Protein AF-A0A3S2XMC8-F1 (afdb_monomer)

Nearest PDB structures (foldseek):
  5dy9-assembly1_F  TM=8.401E-01  e=1.653E-01  Methanocaldococcus jannaschii DSM 2661
  4x9c-assembly1_C  TM=8.400E-01  e=2.217E-01  Methanocaldococcus jannaschii
  7wbx-assembly1_W  TM=4.804E-01  e=2.188E+00  Komagataella phaffii
  3j04-assembly1_D  TM=4.054E-01  e=9.620E-01  Gallus gallus
  2wac-assembly2_B  TM=2.756E-01  e=3.936E+00  Drosophila melanogaster

Mean predicted aligned error: 8.21 Å

Secondary structure (DSSP, 8-state):
--------------------EEEEETTS-EEEEEEEEEETTEEEEE-TT----EEEEGGGEEEEEETTT--EEE--------SGGGGGGPEEE-SGGGGTTSEEEEEEEEE----TT--HHHHHHHHHHHHHHHHHHTT--EEEEEE-TTSEEEEEEEE-

Solvent-accessible surface area (backbone atoms only — not comparable to full-atom values): 9056 Å² total; per-residue (Å²): 137,82,89,83,83,77,82,80,72,73,76,75,76,77,76,72,61,65,61,43,26,37,41,28,30,69,76,71,56,70,44,70,21,29,71,74,50,77,53,95,61,27,36,33,29,21,50,63,82,45,91,55,82,44,73,31,7,31,84,29,28,30,31,42,29,36,69,84,78,68,48,76,44,78,65,38,79,88,71,85,29,86,34,45,84,38,20,83,71,36,43,77,40,90,49,75,64,54,46,32,76,41,40,80,77,49,74,51,72,48,70,51,51,81,62,90,95,61,53,79,64,56,26,47,51,54,34,52,52,53,51,27,34,57,33,7,60,71,40,30,34,32,34,34,73,48,79,44,94,87,52,32,36,43,30,40,30,26,40,104

Foldseek 3Di:
DDDDDDPPPVPPPPPQQDQFKWWAFPVRDIARWAFDDADPQKTWTHHGVDPDIDIAGLQGTQWIATPVPRDIGGSDDHQWQDALVCLVQADEDADPSNCHNWDWDDKDKFAQQDDPPDDPVVSVVVVSSVVSSVCSHVGFRYKYWDQDPVRMIMIITTHD

Organism: NCBI:txid1921138

Sequence (160 aa):
MKVTFLTLALVLGFNAFAQTHQLVKHDGVAHQVNFIKHENNVIHYSQPGSHEHHKISSHAVASLKDLKSAEHKTVSHKVAVSSKADYHKVQVLHHQDHAVGLKKVATFKGQLNRAKGISSAEQFEHTKRSVKYKAAAQGYPFVAINKKNNGTYEAIAYTY

pLDDT: mean 87.02, std 12.61, range [37.88, 97.25]

Radius of gyration: 23.46 Å; Cα contacts (8 Å, |Δi|>4): 323; chains: 1; bounding box: 46×27×97 Å

Structure (mmCIF, N/CA/C/O backbone):
data_AF-A0A3S2XMC8-F1
#
_entry.id   AF-A0A3S2XMC8-F1
#
loop_
_atom_site.group_PDB
_atom_site.id
_atom_site.type_symbol
_atom_site.label_atom_id
_atom_site.label_alt_id
_atom_site.label_comp_id
_atom_site.label_asym_id
_atom_site.label_entity_id
_atom_site.label_seq_id
_atom_site.pdbx_PDB_ins_code
_atom_site.Cartn_x
_atom_site.Cartn_y
_atom_site.Cartn_z
_atom_site.occupancy
_atom_site.B_iso_or_equiv
_atom_site.auth_seq_id
_atom_site.auth_comp_id
_atom_site.auth_asym_id
_atom_site.auth_atom_id
_atom_site.pdbx_PDB_model_num
ATOM 1 N N . MET A 1 1 ? -20.912 6.344 72.011 1.00 37.88 1 MET A N 1
ATOM 2 C CA . MET A 1 1 ? -22.059 6.557 71.093 1.00 37.88 1 MET A CA 1
ATOM 3 C C . MET A 1 1 ? -21.471 7.062 69.780 1.00 37.88 1 MET A C 1
ATOM 5 O O . MET A 1 1 ? -20.744 8.037 69.822 1.00 37.88 1 MET A O 1
ATOM 9 N N . LYS A 1 2 ? -21.355 6.193 68.768 1.00 41.88 2 LYS A N 1
ATOM 10 C CA . LYS A 1 2 ? -22.294 5.999 67.641 1.00 41.88 2 LYS A CA 1
ATOM 11 C C . LYS A 1 2 ? -22.267 7.166 66.635 1.00 41.88 2 LYS A C 1
ATOM 13 O O . LYS A 1 2 ? -22.852 8.189 66.947 1.00 41.88 2 LYS A O 1
ATOM 18 N N . VAL A 1 3 ? -21.649 6.872 65.470 1.00 51.75 3 VAL A N 1
ATOM 19 C CA . VAL A 1 3 ? -21.946 7.286 64.068 1.00 51.75 3 VAL A CA 1
ATOM 20 C C . VAL A 1 3 ? -22.109 8.793 63.794 1.00 51.75 3 VAL A C 1
ATOM 22 O O . VAL A 1 3 ? -22.708 9.505 64.573 1.00 51.75 3 VAL A O 1
ATOM 25 N N . THR A 1 4 ? -21.665 9.420 62.708 1.00 59.91 4 THR A N 1
ATOM 26 C CA . THR A 1 4 ? -21.184 9.054 61.363 1.00 59.91 4 THR A CA 1
ATOM 27 C C . THR A 1 4 ? -20.950 10.406 60.694 1.00 59.91 4 THR A C 1
ATOM 29 O O . THR A 1 4 ? -21.875 11.201 60.735 1.00 59.91 4 THR A O 1
ATOM 32 N N . PHE A 1 5 ? -19.837 10.646 60.007 1.00 54.00 5 PHE A N 1
ATOM 33 C CA . PHE A 1 5 ? -19.840 11.503 58.812 1.00 54.00 5 PHE A CA 1
ATOM 34 C C . PHE A 1 5 ? -18.764 10.950 57.885 1.00 54.00 5 PHE A C 1
ATOM 36 O O . PHE A 1 5 ? -17.569 11.122 58.084 1.00 54.00 5 PHE A O 1
ATOM 43 N N . LEU A 1 6 ? -19.184 9.969 57.094 1.00 57.28 6 LEU A N 1
ATOM 44 C CA . LEU A 1 6 ? -19.417 10.199 55.673 1.00 57.28 6 LEU A CA 1
ATOM 45 C C . LEU A 1 6 ? -18.067 10.359 54.977 1.00 57.28 6 LEU A C 1
ATOM 47 O O . LEU A 1 6 ? -17.624 11.446 54.624 1.00 57.28 6 LEU A O 1
ATOM 51 N N . THR A 1 7 ? -17.425 9.202 54.836 1.00 56.47 7 THR A N 1
ATOM 52 C CA . THR A 1 7 ? -16.448 8.874 53.808 1.00 56.47 7 THR A CA 1
ATOM 53 C C . THR A 1 7 ? -16.883 9.493 52.484 1.00 56.47 7 THR A C 1
ATOM 55 O O . THR A 1 7 ? -17.646 8.905 51.719 1.00 56.47 7 THR A O 1
ATOM 58 N N . LEU A 1 8 ? -16.385 10.699 52.215 1.00 53.97 8 LEU A N 1
ATOM 59 C CA . LEU A 1 8 ? -16.381 11.318 50.900 1.00 53.97 8 LEU A CA 1
ATOM 60 C C . LEU A 1 8 ? -15.363 10.545 50.052 1.00 53.97 8 LEU A C 1
ATOM 62 O O . LEU A 1 8 ? -14.276 11.021 49.741 1.00 53.97 8 LEU A O 1
ATOM 66 N N . ALA A 1 9 ? -15.706 9.294 49.741 1.00 57.12 9 ALA A N 1
ATOM 67 C CA . ALA A 1 9 ? -15.107 8.537 48.664 1.00 57.12 9 ALA A CA 1
ATOM 68 C C . ALA A 1 9 ? -15.556 9.235 47.380 1.00 57.12 9 ALA A C 1
ATOM 70 O O . ALA A 1 9 ? -16.572 8.890 46.780 1.00 57.12 9 ALA A O 1
ATOM 71 N N . LEU A 1 10 ? -14.835 10.305 47.040 1.00 55.84 10 LEU A N 1
ATOM 72 C CA . LEU A 1 10 ? -14.922 10.972 45.759 1.00 55.84 10 LEU A CA 1
ATOM 73 C C . LEU A 1 10 ? -14.670 9.887 44.716 1.00 55.84 10 LEU A C 1
ATOM 75 O O . LEU A 1 10 ? -13.550 9.401 44.564 1.00 55.84 10 LEU A O 1
ATOM 79 N N . VAL A 1 11 ? -15.759 9.452 44.087 1.00 59.31 11 VAL A N 1
ATOM 80 C CA . VAL A 1 11 ? -15.776 8.524 42.968 1.00 59.31 11 VAL A CA 1
ATOM 81 C C . VAL A 1 11 ? -14.880 9.142 41.906 1.00 59.31 11 VAL A C 1
ATOM 83 O O . VAL A 1 11 ? -15.294 10.031 41.164 1.00 59.31 11 VAL A O 1
ATOM 86 N N . LEU A 1 12 ? -13.618 8.715 41.874 1.00 59.34 12 LEU A N 1
ATOM 87 C CA . LEU A 1 12 ? -12.756 8.915 40.726 1.00 59.34 12 LEU A CA 1
ATOM 88 C C . LEU A 1 12 ? -13.472 8.191 39.595 1.00 59.34 12 LEU A C 1
ATOM 90 O O . LEU A 1 12 ? -13.495 6.962 39.544 1.00 59.34 12 LEU A O 1
ATOM 94 N N . GLY A 1 13 ? -14.162 8.972 38.766 1.00 55.97 13 GLY A N 1
ATOM 95 C CA . GLY A 1 13 ? -14.829 8.490 37.577 1.00 55.97 13 GLY A CA 1
ATOM 96 C C . GLY A 1 13 ? -13.788 7.807 36.710 1.00 55.97 13 GLY A C 1
ATOM 97 O O . GLY A 1 13 ? -13.043 8.463 35.982 1.00 55.97 13 GLY A O 1
ATOM 98 N N . PHE A 1 14 ? -13.729 6.481 36.805 1.00 53.66 14 PHE A N 1
ATOM 99 C CA . PHE A 1 14 ? -13.134 5.652 35.781 1.00 53.66 14 PHE A CA 1
ATOM 100 C C . PHE A 1 14 ? -13.968 5.905 34.531 1.00 53.66 14 PHE A C 1
ATOM 102 O O . PHE A 1 14 ? -15.015 5.293 34.328 1.00 53.66 14 PHE A O 1
ATOM 109 N N . ASN A 1 15 ? -13.537 6.866 33.714 1.00 52.97 15 ASN A N 1
ATOM 110 C CA . ASN A 1 15 ? -13.980 6.966 32.338 1.00 52.97 15 ASN A CA 1
ATOM 111 C C . ASN A 1 15 ? -13.470 5.695 31.665 1.00 52.97 15 ASN A C 1
ATOM 113 O O . ASN A 1 15 ? -12.353 5.642 31.157 1.00 52.97 15 ASN A O 1
ATOM 117 N N . ALA A 1 16 ? -14.257 4.626 31.757 1.00 55.03 16 ALA A N 1
ATOM 118 C CA . ALA A 1 16 ? -14.043 3.441 30.966 1.00 55.03 16 ALA A CA 1
ATOM 119 C C . ALA A 1 16 ? -14.127 3.906 29.512 1.00 55.03 16 ALA A C 1
ATOM 121 O O . ALA A 1 16 ? -15.200 4.282 29.035 1.00 55.03 16 ALA A O 1
ATOM 122 N N . PHE A 1 17 ? -12.980 3.953 28.831 1.00 57.06 17 PHE A N 1
ATOM 123 C CA . PHE A 1 17 ? -12.908 4.192 27.396 1.00 57.06 17 PHE A CA 1
ATOM 124 C C . PHE A 1 17 ? -13.560 3.000 26.705 1.00 57.06 17 PHE A C 1
ATOM 126 O O . PHE A 1 17 ? -12.906 2.018 26.351 1.00 57.06 17 PHE A O 1
ATOM 133 N N . ALA A 1 18 ? -14.885 3.060 26.616 1.00 60.91 18 ALA A N 1
ATOM 134 C CA . ALA A 1 18 ? -15.682 2.056 25.960 1.00 60.91 18 ALA A CA 1
ATOM 135 C C . ALA A 1 18 ? -15.354 2.082 24.470 1.00 60.91 18 ALA A C 1
ATOM 137 O O . ALA A 1 18 ? -15.310 3.142 23.845 1.00 60.91 18 ALA A O 1
ATOM 138 N N . GLN A 1 19 ? -15.152 0.885 23.933 1.00 73.69 19 GLN A N 1
ATOM 139 C CA . GLN A 1 19 ? -14.960 0.632 22.515 1.00 73.69 19 GLN A CA 1
ATOM 140 C C . GLN A 1 19 ? -16.074 1.310 21.722 1.00 73.69 19 GLN A C 1
ATOM 142 O O . GLN A 1 19 ? -17.255 1.061 21.977 1.00 73.69 19 GLN A O 1
ATOM 147 N N . THR A 1 20 ? -15.716 2.180 20.780 1.00 83.25 20 THR A N 1
ATOM 148 C CA . THR A 1 20 ? -16.723 2.921 20.010 1.00 83.25 20 THR A CA 1
ATOM 149 C C . THR A 1 20 ? -17.098 2.189 18.729 1.00 83.25 20 THR A C 1
ATOM 151 O O . THR A 1 20 ? -18.271 2.157 18.368 1.00 83.25 20 THR A O 1
ATOM 154 N N . HIS A 1 21 ? -16.123 1.575 18.057 1.00 90.69 21 HIS A N 1
ATOM 155 C CA . HIS A 1 21 ? -16.319 0.983 16.739 1.00 90.69 21 HIS A CA 1
ATOM 156 C C . HIS A 1 21 ? -15.624 -0.372 16.597 1.00 90.69 21 HIS A C 1
ATOM 158 O O . HIS A 1 21 ? -14.596 -0.648 17.210 1.00 90.69 21 HIS A O 1
ATOM 164 N N . GLN A 1 22 ? -16.153 -1.206 15.712 1.00 91.56 22 GLN A N 1
ATOM 165 C CA . GLN A 1 22 ? -15.484 -2.380 15.177 1.00 91.56 22 GLN A CA 1
ATOM 166 C C . GLN A 1 22 ? -14.961 -2.055 13.775 1.00 91.56 22 GLN A C 1
ATOM 168 O O . GLN A 1 22 ? -15.723 -1.789 12.846 1.00 91.56 22 GLN A O 1
ATOM 173 N N . LEU A 1 23 ? -13.643 -2.076 13.632 1.00 92.31 23 LEU A N 1
ATOM 174 C CA . LEU A 1 23 ? -12.926 -1.894 12.381 1.00 92.31 23 LEU A CA 1
ATOM 175 C C . LEU A 1 23 ? -12.720 -3.251 11.721 1.00 92.31 23 LEU A C 1
ATOM 177 O O . LEU A 1 23 ? -12.070 -4.124 12.287 1.00 92.31 23 LEU A O 1
ATOM 181 N N . VAL A 1 24 ? -13.259 -3.425 10.517 1.00 93.62 24 VAL A N 1
ATOM 182 C CA . VAL A 1 24 ? -13.124 -4.654 9.728 1.00 93.62 24 VAL A CA 1
ATOM 183 C C . VAL A 1 24 ? -12.194 -4.384 8.555 1.00 93.62 24 VAL A C 1
ATOM 185 O O . VAL A 1 24 ? -12.467 -3.516 7.722 1.00 93.62 24 VAL A O 1
ATOM 188 N N . LYS A 1 25 ? -11.086 -5.119 8.490 1.00 93.88 25 LYS A N 1
ATOM 189 C CA . LYS A 1 25 ? -10.116 -5.052 7.394 1.00 93.88 25 LYS A CA 1
ATOM 190 C C . LYS A 1 25 ? -10.543 -5.915 6.203 1.00 93.88 25 LYS A C 1
ATOM 192 O O . LYS A 1 25 ? -11.374 -6.813 6.320 1.00 93.88 25 LYS A O 1
ATOM 197 N N . HIS A 1 26 ? -9.933 -5.669 5.046 1.00 92.50 26 HIS A N 1
ATOM 198 C CA . HIS A 1 26 ? -10.157 -6.456 3.818 1.00 92.50 26 HIS A CA 1
ATOM 199 C C . HIS A 1 26 ? -9.570 -7.879 3.850 1.00 92.50 26 HIS A C 1
ATOM 201 O O . HIS A 1 26 ? -9.864 -8.679 2.954 1.00 92.50 26 HIS A O 1
ATOM 207 N N . ASP A 1 27 ? -8.754 -8.192 4.860 1.00 86.31 27 ASP A N 1
ATOM 208 C CA . ASP A 1 27 ? -8.278 -9.544 5.181 1.00 86.31 27 ASP A CA 1
ATOM 209 C C . ASP A 1 27 ? -9.293 -10.349 6.022 1.00 86.31 27 ASP A C 1
ATOM 211 O O . ASP A 1 27 ? -9.068 -11.525 6.298 1.00 86.31 27 ASP A O 1
ATOM 215 N N . GLY A 1 28 ? -10.423 -9.738 6.402 1.00 84.31 28 GLY A N 1
ATOM 216 C CA . GLY A 1 28 ? -11.474 -10.353 7.213 1.00 84.31 28 GLY A CA 1
ATOM 217 C C . GLY A 1 28 ? -11.248 -10.244 8.722 1.00 84.31 28 GLY A C 1
ATOM 218 O O . GLY A 1 28 ? -12.128 -10.624 9.493 1.00 84.31 28 GLY A O 1
ATOM 219 N N . VAL A 1 29 ? -10.113 -9.697 9.170 1.00 88.50 29 VAL A N 1
ATOM 220 C CA . VAL A 1 29 ? -9.846 -9.505 10.597 1.00 88.50 29 VAL A CA 1
ATOM 221 C C . VAL A 1 29 ? -10.599 -8.273 11.093 1.00 88.50 29 VAL A C 1
ATOM 223 O O . VAL A 1 29 ? -10.490 -7.178 10.533 1.00 88.50 29 VAL A O 1
ATOM 226 N N . ALA A 1 30 ? -11.354 -8.452 12.175 1.00 90.75 30 ALA A N 1
ATOM 227 C CA . ALA A 1 30 ? -12.062 -7.377 12.847 1.00 90.75 30 ALA A CA 1
ATOM 228 C C . ALA A 1 30 ? -11.388 -7.011 14.175 1.00 90.75 30 ALA A C 1
ATOM 230 O O . ALA A 1 30 ? -11.015 -7.884 14.956 1.00 90.75 30 ALA A O 1
ATOM 231 N N . HIS A 1 31 ? -11.278 -5.715 14.447 1.00 89.88 31 HIS A N 1
ATOM 232 C CA . HI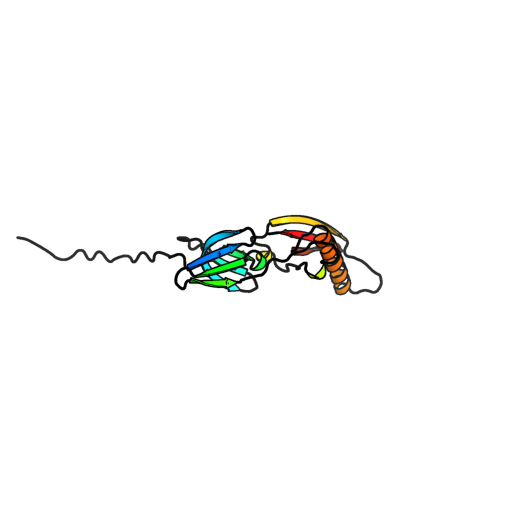S A 1 31 ? -10.704 -5.163 15.668 1.00 89.88 31 HIS A CA 1
ATOM 233 C C . HIS A 1 31 ? -11.690 -4.196 16.313 1.00 89.88 31 HIS A C 1
ATOM 235 O O . HIS A 1 31 ? -12.207 -3.300 15.652 1.00 89.88 31 HIS A O 1
ATOM 241 N N . GLN A 1 32 ? -11.938 -4.351 17.608 1.00 90.44 32 GLN A N 1
ATOM 242 C CA . GLN A 1 32 ? -12.659 -3.343 18.379 1.00 90.44 32 GLN A CA 1
ATOM 243 C C . GLN A 1 32 ? -11.694 -2.214 18.733 1.00 90.44 32 GLN A C 1
ATOM 245 O O . GLN A 1 32 ? -10.620 -2.456 19.283 1.00 90.44 32 GLN A O 1
ATOM 250 N N . VAL A 1 33 ? -12.059 -0.989 18.375 1.00 90.56 33 VAL A N 1
ATOM 251 C CA . VAL A 1 33 ? -11.202 0.190 18.472 1.00 90.56 33 VAL A CA 1
ATOM 252 C C . VAL A 1 33 ? -11.995 1.397 18.955 1.00 90.56 33 VAL A C 1
ATOM 254 O O . VAL A 1 33 ? -13.218 1.479 18.818 1.00 90.56 33 VAL A O 1
ATOM 257 N N . ASN A 1 34 ? -11.273 2.378 19.477 1.00 90.88 34 ASN A N 1
ATOM 258 C CA . ASN A 1 34 ? -11.802 3.709 19.710 1.00 90.88 34 ASN A CA 1
ATOM 259 C C . ASN A 1 34 ? -11.516 4.546 18.467 1.00 90.88 34 ASN A C 1
ATOM 261 O O . ASN A 1 34 ? -10.400 5.026 18.280 1.00 90.88 34 ASN A O 1
ATOM 265 N N . PHE A 1 35 ? -12.499 4.677 17.579 1.00 90.25 35 PHE A N 1
ATOM 266 C CA . PHE A 1 35 ? -12.375 5.551 16.413 1.00 90.25 35 PHE A CA 1
ATOM 267 C C . PHE A 1 35 ? -12.217 7.009 16.862 1.00 90.25 35 PHE A C 1
ATOM 269 O O . PHE A 1 35 ? -12.995 7.486 17.688 1.00 90.25 35 PHE A O 1
ATOM 276 N N . ILE A 1 36 ? -11.218 7.699 16.308 1.00 91.00 36 ILE A N 1
ATOM 277 C CA . ILE A 1 36 ? -10.916 9.103 16.616 1.00 91.00 36 ILE A CA 1
ATOM 278 C C . ILE A 1 36 ? -11.374 9.991 15.458 1.00 91.00 36 ILE A C 1
ATOM 280 O O . ILE A 1 36 ? -12.188 10.890 15.648 1.00 91.00 36 ILE A O 1
ATOM 284 N N . LYS A 1 37 ? -10.838 9.759 14.252 1.00 91.38 37 LYS A N 1
ATOM 285 C CA . LYS A 1 37 ? -11.173 10.529 13.045 1.00 91.38 37 LYS A CA 1
ATOM 286 C C . LYS A 1 37 ? -10.758 9.805 11.767 1.00 91.38 37 LYS A C 1
ATOM 288 O O . LYS A 1 37 ? -9.917 8.910 11.791 1.00 91.38 37 LYS A O 1
ATOM 293 N N . HIS A 1 38 ? -11.302 10.250 10.640 1.00 92.25 38 HIS A N 1
ATOM 294 C CA . HIS A 1 38 ? -10.889 9.835 9.302 1.00 92.25 38 HIS A CA 1
ATOM 295 C C . HIS A 1 38 ? -10.424 11.071 8.524 1.00 92.25 38 HIS A C 1
ATOM 297 O O . HIS A 1 38 ? -11.195 12.013 8.360 1.00 92.25 38 HIS A O 1
ATOM 303 N N . GLU A 1 39 ? -9.169 11.078 8.074 1.00 92.12 39 GLU A N 1
ATOM 304 C CA . GLU A 1 39 ? -8.551 12.213 7.383 1.00 92.12 39 GLU A CA 1
ATOM 305 C C . GLU A 1 39 ? -7.565 11.711 6.320 1.00 92.12 39 GLU A C 1
ATOM 307 O O . GLU A 1 39 ? -6.814 10.775 6.571 1.00 92.12 39 GLU A O 1
ATOM 312 N N . ASN A 1 40 ? -7.551 12.322 5.131 1.00 88.50 40 ASN A N 1
ATOM 313 C CA . ASN A 1 40 ? -6.589 12.018 4.059 1.00 88.50 40 ASN A CA 1
ATOM 314 C C . ASN A 1 40 ? -6.466 10.520 3.713 1.00 88.50 40 ASN A C 1
ATOM 316 O O . ASN A 1 40 ? -5.371 10.016 3.495 1.00 88.50 40 ASN A O 1
ATOM 320 N N . ASN A 1 41 ? -7.587 9.791 3.654 1.00 90.12 41 ASN A N 1
ATOM 321 C CA . ASN A 1 41 ? -7.621 8.335 3.451 1.00 90.12 41 ASN A CA 1
ATOM 322 C C . ASN A 1 41 ? -6.887 7.533 4.541 1.00 90.12 41 ASN A C 1
ATOM 324 O O . ASN A 1 41 ? -6.511 6.382 4.318 1.00 90.12 41 ASN A O 1
ATOM 328 N N . VAL A 1 42 ? -6.729 8.085 5.741 1.00 93.19 42 VAL A N 1
ATOM 329 C CA . VAL A 1 42 ? -6.151 7.421 6.911 1.00 93.19 42 VAL A CA 1
ATOM 330 C C . VAL A 1 42 ? -7.138 7.497 8.072 1.00 93.19 42 VAL A C 1
ATOM 332 O O . VAL A 1 42 ? -7.673 8.552 8.415 1.00 93.19 42 VAL A O 1
ATOM 335 N N . ILE A 1 43 ? -7.399 6.351 8.686 1.00 93.25 43 ILE A N 1
ATOM 336 C CA . ILE A 1 43 ? -8.241 6.229 9.870 1.00 93.25 43 ILE A CA 1
ATOM 337 C C . ILE A 1 43 ? -7.344 6.296 11.097 1.00 93.25 43 ILE A C 1
ATOM 339 O O . ILE A 1 43 ? -6.397 5.522 11.230 1.00 93.25 43 ILE A O 1
ATOM 343 N N . HIS A 1 44 ? -7.669 7.213 11.999 1.00 93.38 44 HIS A N 1
ATOM 344 C CA . HIS A 1 44 ? -7.031 7.363 13.296 1.00 93.38 44 HIS A CA 1
ATOM 345 C C . HIS A 1 44 ? -7.894 6.699 14.362 1.00 93.38 44 HIS A C 1
ATOM 347 O O . HIS A 1 44 ? -9.099 6.960 14.447 1.00 93.38 44 HIS A O 1
ATOM 353 N N . TYR A 1 45 ? -7.278 5.859 15.183 1.00 93.12 45 TYR A N 1
ATOM 354 C CA . TYR A 1 45 ? -7.960 5.133 16.247 1.00 93.12 45 TYR A CA 1
ATOM 355 C C . TYR A 1 45 ? -7.022 4.897 17.433 1.00 93.12 45 TYR A C 1
ATOM 357 O O . TYR A 1 45 ? -5.810 5.032 17.293 1.00 93.12 45 TYR A O 1
ATOM 365 N N . SER A 1 46 ? -7.568 4.526 18.587 1.00 91.50 46 SER A N 1
ATOM 366 C CA . SER A 1 46 ? -6.792 3.951 19.688 1.00 91.50 46 SER A CA 1
ATOM 367 C C . SER A 1 46 ? -7.289 2.556 20.043 1.00 91.50 46 SER A C 1
ATOM 369 O O . SER A 1 46 ? -8.415 2.161 19.711 1.00 91.50 46 SER A O 1
ATOM 371 N N . GLN A 1 47 ? -6.433 1.782 20.704 1.00 88.88 47 GLN A N 1
ATOM 372 C CA . GLN A 1 47 ? -6.845 0.506 21.275 1.00 88.88 47 GLN A CA 1
ATOM 373 C C . GLN A 1 47 ? -7.740 0.724 22.506 1.00 88.88 47 GLN A C 1
ATOM 375 O O . GLN A 1 47 ? -7.583 1.721 23.218 1.00 88.88 47 GLN A O 1
ATOM 380 N N . PRO A 1 48 ? -8.668 -0.202 22.794 1.00 85.75 48 PRO A N 1
ATOM 381 C CA . PRO A 1 48 ? -9.500 -0.125 23.990 1.00 85.75 48 PRO A CA 1
ATOM 382 C C . PRO A 1 48 ? -8.636 -0.057 25.255 1.00 85.75 48 PRO A C 1
ATOM 384 O O . PRO A 1 48 ? -7.735 -0.872 25.430 1.00 85.75 48 PRO A O 1
ATOM 387 N N . GLY A 1 49 ? -8.887 0.925 26.123 1.00 82.25 49 GLY A N 1
ATOM 388 C CA . GLY A 1 49 ? -8.081 1.152 27.329 1.00 82.25 49 GLY A CA 1
ATOM 389 C C . GLY A 1 49 ? -6.703 1.792 27.097 1.00 82.25 49 GLY A C 1
ATOM 390 O O . GLY A 1 49 ? -5.982 2.007 28.066 1.00 82.25 49 GLY A O 1
ATOM 391 N N . SER A 1 50 ? -6.343 2.131 25.852 1.00 82.19 50 SER A N 1
ATOM 392 C CA . SER A 1 50 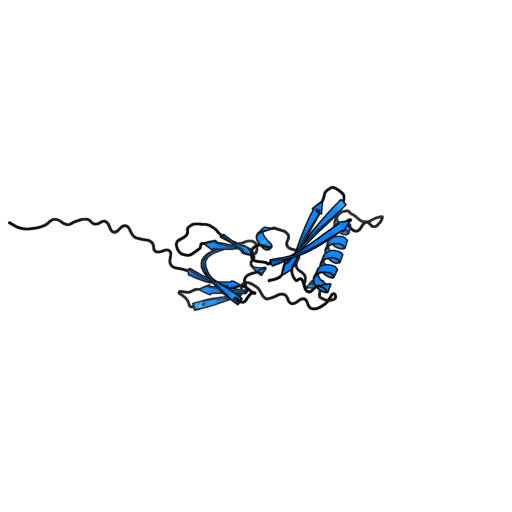? -5.108 2.844 25.515 1.00 82.19 50 SER A CA 1
ATOM 393 C C . SER A 1 50 ? -5.393 4.240 24.955 1.00 82.19 50 SER A C 1
ATOM 395 O O . SER A 1 50 ? -6.337 4.458 24.188 1.00 82.19 50 SER A O 1
ATOM 397 N N . HIS A 1 51 ? -4.524 5.182 25.317 1.00 81.94 51 HIS A N 1
ATOM 398 C CA . HIS A 1 51 ? -4.473 6.537 24.763 1.00 81.94 51 HIS A CA 1
ATOM 399 C C . HIS A 1 51 ? -3.518 6.656 23.572 1.00 81.94 51 HIS A C 1
ATOM 401 O O . HIS A 1 51 ? -3.322 7.745 23.040 1.00 81.94 51 HIS A O 1
ATOM 407 N N . GLU A 1 52 ? -2.890 5.555 23.163 1.00 87.38 52 GLU A N 1
ATOM 408 C CA . GLU A 1 52 ? -1.962 5.564 22.045 1.00 87.38 52 GLU A CA 1
ATOM 409 C C . GLU A 1 52 ? -2.707 5.779 20.723 1.00 87.38 52 GLU A C 1
ATOM 411 O O . GLU A 1 52 ? -3.693 5.105 20.420 1.00 87.38 52 GLU A O 1
ATOM 416 N N . HIS A 1 53 ? -2.233 6.740 19.931 1.00 89.19 53 HIS A N 1
ATOM 417 C CA . HIS A 1 53 ? -2.819 7.062 18.638 1.00 89.19 53 HIS A CA 1
ATOM 418 C C . HIS A 1 53 ? -2.232 6.161 17.552 1.00 89.19 53 HIS A C 1
ATOM 420 O O . HIS A 1 53 ? -1.079 6.316 17.146 1.00 89.19 53 HIS A O 1
ATOM 426 N N . HIS A 1 54 ? -3.061 5.273 17.018 1.00 92.81 54 HIS A N 1
ATOM 427 C CA . HIS A 1 54 ? -2.749 4.436 15.869 1.00 92.81 54 HIS A CA 1
ATOM 428 C C . HIS A 1 54 ? -3.368 4.994 14.591 1.00 92.81 54 HIS A C 1
ATOM 430 O O . HIS A 1 54 ? -4.322 5.778 14.597 1.00 92.81 54 HIS A O 1
ATOM 436 N N . LYS A 1 55 ? -2.787 4.586 13.465 1.00 94.00 55 LYS A N 1
ATOM 437 C CA . LYS A 1 55 ? -3.239 4.943 12.125 1.00 94.00 55 LYS A CA 1
ATOM 438 C C . LYS A 1 55 ? -3.353 3.687 11.282 1.00 94.00 55 LYS A C 1
ATOM 440 O O . LYS A 1 55 ? -2.545 2.774 11.420 1.00 94.00 55 LYS A O 1
ATOM 445 N N . ILE A 1 56 ? -4.315 3.667 10.373 1.00 93.88 56 ILE A N 1
ATOM 446 C CA . ILE A 1 56 ? -4.435 2.634 9.349 1.00 93.88 56 ILE A CA 1
ATOM 447 C C . ILE A 1 56 ? -4.957 3.247 8.057 1.00 93.88 56 ILE A C 1
ATOM 449 O O . ILE A 1 56 ? -5.795 4.147 8.072 1.00 93.88 56 ILE A O 1
ATOM 453 N N . SER A 1 57 ? -4.454 2.771 6.924 1.00 94.69 57 SER A N 1
ATOM 454 C CA . SER A 1 57 ? -4.927 3.201 5.616 1.00 94.69 57 SER A CA 1
ATOM 455 C C . SER A 1 57 ? -6.390 2.823 5.418 1.00 94.69 57 SER A C 1
ATOM 457 O O . SER A 1 57 ? -6.789 1.684 5.659 1.00 94.69 57 SER A O 1
ATOM 459 N N . SER A 1 58 ? -7.179 3.746 4.879 1.00 94.00 58 SER A N 1
ATOM 460 C CA . SER A 1 58 ? -8.567 3.479 4.487 1.00 94.00 58 SER A CA 1
ATOM 461 C C . SER A 1 58 ? -8.650 2.403 3.413 1.00 94.00 58 SER A C 1
ATOM 463 O O . SER A 1 58 ? -9.626 1.664 3.373 1.00 94.00 58 SER A O 1
ATOM 465 N N . HIS A 1 59 ? -7.600 2.245 2.600 1.00 93.62 59 HIS A N 1
ATOM 466 C CA . HIS A 1 59 ? -7.499 1.164 1.624 1.00 93.62 59 HIS A CA 1
ATOM 467 C C . HIS A 1 59 ? -7.394 -0.218 2.273 1.00 93.62 59 HIS A C 1
ATOM 469 O O . HIS A 1 59 ? -7.767 -1.193 1.637 1.00 93.62 59 HIS A O 1
ATOM 475 N N . ALA A 1 60 ? -6.904 -0.326 3.511 1.00 93.25 60 ALA A N 1
ATOM 476 C CA . ALA A 1 60 ? -6.822 -1.594 4.238 1.00 93.25 60 ALA A CA 1
ATOM 477 C C . ALA A 1 60 ? -8.136 -1.950 4.960 1.00 93.25 60 ALA A C 1
ATOM 479 O O . ALA A 1 60 ? -8.347 -3.105 5.336 1.00 93.25 60 ALA A O 1
ATOM 480 N N . VAL A 1 61 ? -9.037 -0.977 5.128 1.00 94.12 61 VAL A N 1
ATOM 481 C CA . VAL A 1 61 ? -10.274 -1.106 5.907 1.00 94.12 61 VAL A CA 1
ATOM 482 C C . VAL A 1 61 ? -11.479 -1.258 4.985 1.00 94.12 61 VAL A C 1
ATOM 484 O O . VAL A 1 61 ? -11.730 -0.411 4.130 1.00 94.12 61 VAL A O 1
ATOM 487 N N . ALA A 1 62 ? -12.251 -2.324 5.184 1.00 93.56 62 ALA A N 1
ATOM 488 C CA . ALA A 1 62 ? -13.488 -2.575 4.455 1.00 93.56 62 ALA A CA 1
ATOM 489 C C . ALA A 1 62 ? -14.643 -1.750 5.035 1.00 93.56 62 ALA A C 1
ATOM 491 O O . ALA A 1 62 ? -15.336 -1.027 4.316 1.00 93.56 62 ALA A O 1
ATOM 492 N N . SER A 1 63 ? -14.830 -1.812 6.354 1.00 92.81 63 SER A N 1
ATOM 493 C CA . SER A 1 63 ? -15.934 -1.124 7.023 1.00 92.81 63 SER A CA 1
ATOM 494 C C . SER A 1 63 ? -15.629 -0.770 8.472 1.00 92.81 63 SER A C 1
ATOM 496 O O . SER A 1 63 ? -14.849 -1.451 9.137 1.00 92.81 63 SER A O 1
ATOM 498 N N . LEU A 1 64 ? -16.322 0.251 8.967 1.00 92.50 64 LEU A N 1
ATOM 499 C CA . LEU A 1 64 ? -16.420 0.606 10.376 1.00 92.50 64 LEU A CA 1
ATOM 500 C C . LEU A 1 64 ? -17.860 0.376 10.834 1.00 92.50 64 LEU A C 1
ATOM 502 O O . LEU A 1 64 ? -18.796 0.846 10.191 1.00 92.50 64 LEU A O 1
ATOM 506 N N . LYS A 1 65 ? -18.036 -0.349 11.936 1.00 91.38 65 LYS A N 1
ATOM 507 C CA . LYS A 1 65 ? -19.338 -0.584 12.561 1.00 91.38 65 LYS A CA 1
ATOM 508 C C . LYS A 1 65 ? -19.383 0.103 13.917 1.00 91.38 65 LYS A C 1
ATOM 510 O O . LYS A 1 65 ? -18.528 -0.184 14.749 1.00 91.38 65 LYS A O 1
ATOM 515 N N . ASP A 1 66 ? -20.352 0.975 14.146 1.00 88.62 66 ASP A N 1
ATOM 516 C CA . ASP A 1 66 ? -20.590 1.566 15.462 1.00 88.62 66 ASP A CA 1
ATOM 517 C C . ASP A 1 66 ? -21.219 0.508 16.388 1.00 88.62 66 ASP A C 1
ATOM 519 O O . ASP A 1 66 ? -22.164 -0.197 16.017 1.00 88.62 66 ASP A O 1
ATOM 523 N N . LEU A 1 67 ? -20.656 0.350 17.587 1.00 86.19 67 LEU A N 1
ATOM 524 C CA . LEU A 1 67 ? -21.107 -0.654 18.556 1.00 86.19 67 LEU A CA 1
ATOM 525 C C . LEU A 1 67 ? -22.344 -0.213 19.356 1.00 86.19 67 LEU A C 1
ATOM 527 O O . LEU A 1 67 ? -23.021 -1.062 19.931 1.00 86.19 67 LEU A O 1
ATOM 531 N N . LYS A 1 68 ? -22.651 1.087 19.394 1.00 84.00 68 LYS A N 1
ATOM 532 C CA . LYS A 1 68 ? -23.793 1.679 20.104 1.00 84.00 68 LYS A CA 1
ATOM 533 C C . LYS A 1 68 ? -25.014 1.838 19.205 1.00 84.00 68 LYS A C 1
ATOM 535 O O . LYS A 1 68 ? -26.118 1.525 19.638 1.00 84.00 68 LYS A O 1
ATOM 540 N N . SER A 1 69 ? -24.829 2.334 17.981 1.00 80.00 69 SER A N 1
ATOM 541 C CA . SER A 1 69 ? -25.939 2.617 17.053 1.00 80.00 69 SER A CA 1
ATOM 542 C C . SER A 1 69 ? -26.228 1.480 16.068 1.00 80.00 69 SER A C 1
ATOM 544 O O . SER A 1 69 ? -27.195 1.560 15.314 1.00 80.00 69 SER A O 1
ATOM 546 N N . ALA A 1 70 ? -25.394 0.432 16.054 1.00 75.94 70 ALA A N 1
ATOM 547 C CA . ALA A 1 70 ? -25.389 -0.632 15.046 1.00 75.94 70 ALA A CA 1
ATOM 548 C C . ALA A 1 70 ? -25.210 -0.134 13.594 1.00 75.94 70 ALA A C 1
ATOM 550 O O . ALA A 1 70 ? -25.362 -0.919 12.655 1.00 75.94 70 ALA A O 1
ATOM 551 N N . GLU A 1 71 ? -24.846 1.138 13.402 1.00 83.56 71 GLU A N 1
ATOM 552 C CA . GLU A 1 71 ? -24.592 1.724 12.092 1.00 83.56 71 GLU A CA 1
ATOM 553 C C . GLU A 1 71 ? -23.363 1.073 11.448 1.00 83.56 71 GLU A C 1
ATOM 555 O O . GLU A 1 71 ? -22.318 0.883 12.078 1.00 83.56 71 GLU A O 1
ATOM 560 N N . HIS A 1 72 ? -23.488 0.712 10.173 1.00 87.12 72 HIS A N 1
ATOM 561 C CA . HIS A 1 72 ? -22.422 0.095 9.393 1.00 87.12 72 HIS A CA 1
ATOM 562 C C . HIS A 1 72 ? -22.030 1.021 8.248 1.00 87.12 72 HIS A C 1
ATOM 564 O O . HIS A 1 72 ? -22.839 1.321 7.373 1.00 87.12 72 HIS A O 1
ATOM 570 N N . LYS A 1 73 ? -20.776 1.476 8.257 1.00 89.81 73 LYS A N 1
ATOM 571 C CA . LYS A 1 73 ? -20.232 2.384 7.253 1.00 89.81 73 LYS A CA 1
ATOM 572 C C . LYS A 1 73 ? -19.131 1.700 6.458 1.00 89.81 73 LYS A C 1
ATOM 574 O O . LYS A 1 73 ? -18.073 1.356 6.991 1.00 89.81 73 LYS A O 1
ATOM 579 N N . THR A 1 74 ? -19.347 1.549 5.156 1.00 91.88 74 THR A N 1
ATOM 580 C CA . THR A 1 74 ? -18.301 1.116 4.224 1.00 91.88 74 THR A CA 1
ATOM 581 C C . THR A 1 74 ? -17.236 2.205 4.104 1.00 91.88 74 THR A C 1
ATOM 583 O O . THR A 1 74 ? -17.550 3.359 3.816 1.00 91.88 74 THR A O 1
ATOM 586 N N . VAL A 1 75 ? -15.972 1.840 4.331 1.00 91.44 75 VAL A N 1
ATOM 587 C CA . VAL A 1 75 ? -14.829 2.763 4.219 1.00 91.44 75 VAL A CA 1
ATOM 588 C C . VAL A 1 75 ? -14.241 2.687 2.816 1.00 91.44 75 VAL A C 1
ATOM 590 O O . VAL A 1 75 ? -14.046 3.713 2.169 1.00 91.44 75 VAL A O 1
ATOM 593 N N . SER A 1 76 ? -13.972 1.478 2.322 1.00 93.06 76 SER A N 1
ATOM 594 C CA . SER A 1 76 ? -13.457 1.282 0.970 1.00 93.06 76 SER A CA 1
ATOM 595 C C . SER A 1 76 ? -13.876 -0.064 0.388 1.00 93.06 76 SER A C 1
ATOM 597 O O . SER A 1 76 ? -14.151 -1.024 1.108 1.00 93.06 76 SER A O 1
ATOM 599 N N . HIS A 1 77 ? -13.901 -0.137 -0.942 1.00 91.50 77 HIS A N 1
ATOM 600 C CA . HIS A 1 77 ? -14.143 -1.376 -1.674 1.00 91.50 77 HIS A CA 1
ATOM 601 C C . HIS A 1 77 ? -12.825 -2.086 -1.989 1.00 91.50 77 HIS A C 1
ATOM 603 O O . HIS A 1 77 ? -11.800 -1.445 -2.241 1.00 91.50 77 HIS A O 1
ATOM 609 N N . LYS A 1 78 ? -12.865 -3.422 -2.020 1.00 91.94 78 LYS A N 1
ATOM 610 C CA . LYS A 1 78 ? -11.711 -4.242 -2.388 1.00 91.94 78 LYS A CA 1
ATOM 611 C C . LYS A 1 78 ? -11.379 -4.045 -3.872 1.00 91.94 78 LYS A C 1
ATOM 613 O O . LYS A 1 78 ? -12.237 -4.192 -4.738 1.00 91.94 78 LYS A O 1
ATOM 618 N N . VAL A 1 79 ? -10.126 -3.729 -4.170 1.00 92.75 79 VAL A N 1
ATOM 619 C CA . VAL A 1 79 ? -9.596 -3.530 -5.518 1.00 92.75 79 VAL A CA 1
ATOM 620 C C . VAL A 1 79 ? -9.138 -4.883 -6.051 1.00 92.75 79 VAL A C 1
ATOM 622 O O . VAL A 1 79 ? -8.136 -5.435 -5.600 1.00 92.75 79 VAL A O 1
ATOM 625 N N . ALA A 1 80 ? -9.882 -5.423 -7.014 1.00 91.62 80 ALA A N 1
ATOM 626 C CA . ALA A 1 80 ? -9.529 -6.662 -7.695 1.00 91.62 80 ALA A CA 1
ATOM 627 C C . ALA A 1 80 ? -8.688 -6.369 -8.946 1.00 91.62 80 ALA A C 1
ATOM 629 O O . ALA A 1 80 ? -9.129 -5.662 -9.858 1.00 91.62 80 ALA A O 1
ATOM 630 N N . VAL A 1 81 ? -7.480 -6.932 -8.989 1.00 93.31 81 VAL A N 1
ATOM 631 C CA . VAL A 1 81 ? -6.549 -6.839 -10.118 1.00 93.31 81 VAL A CA 1
ATOM 632 C C . VAL A 1 81 ? -6.194 -8.258 -10.533 1.00 93.31 81 VAL A C 1
ATOM 634 O O . VAL A 1 81 ? -5.555 -8.979 -9.775 1.00 93.31 81 VAL A O 1
ATOM 637 N N . SER A 1 82 ? -6.662 -8.672 -11.709 1.00 90.88 82 SER A N 1
ATOM 638 C CA . SER A 1 82 ? -6.563 -10.064 -12.173 1.00 90.88 82 SER A CA 1
ATOM 639 C C . SER A 1 82 ? -5.542 -10.249 -13.289 1.00 90.88 82 SER A C 1
ATOM 641 O O . SER A 1 82 ? -4.993 -11.332 -13.467 1.00 90.88 82 SER A O 1
ATOM 643 N N . SER A 1 83 ? -5.279 -9.189 -14.055 1.00 93.56 83 SER A N 1
ATOM 644 C CA . SER A 1 83 ? -4.407 -9.255 -15.219 1.00 93.56 83 SER A CA 1
ATOM 645 C C . SER A 1 83 ? -3.673 -7.942 -15.463 1.00 93.56 83 SER A C 1
ATOM 647 O O . SER A 1 83 ? -4.041 -6.879 -14.964 1.00 93.56 83 SER A O 1
ATOM 649 N N . LYS A 1 84 ? -2.667 -7.986 -16.340 1.00 93.81 84 LYS A N 1
ATOM 650 C CA . LYS A 1 84 ? -1.937 -6.795 -16.800 1.00 93.81 84 LYS A CA 1
ATOM 651 C C . LYS A 1 84 ? -2.856 -5.708 -17.392 1.00 93.81 84 LYS A C 1
ATOM 653 O O . LYS A 1 84 ? -2.505 -4.530 -17.326 1.00 93.81 84 LYS A O 1
ATOM 658 N N . ALA A 1 85 ? -4.014 -6.068 -17.954 1.00 94.25 85 ALA A N 1
ATOM 659 C CA . ALA A 1 85 ? -4.982 -5.110 -18.499 1.00 94.25 85 ALA A CA 1
ATOM 660 C C . ALA A 1 85 ? -5.651 -4.252 -17.405 1.00 94.25 85 ALA A C 1
ATOM 662 O O . ALA A 1 85 ? -5.993 -3.090 -17.642 1.00 94.25 85 ALA A O 1
ATOM 663 N N . ASP A 1 86 ? -5.725 -4.767 -16.175 1.00 95.44 86 ASP A N 1
ATOM 664 C CA . ASP A 1 86 ? -6.267 -4.070 -15.004 1.00 95.44 86 ASP A CA 1
ATOM 665 C C . ASP A 1 86 ? -5.306 -3.015 -14.425 1.00 95.44 86 ASP A C 1
ATOM 667 O O . ASP A 1 86 ? -5.551 -2.475 -13.348 1.00 95.44 86 ASP A O 1
ATOM 671 N N . TYR A 1 87 ? -4.218 -2.663 -15.126 1.00 95.62 87 TYR A N 1
ATOM 672 C CA . TYR A 1 87 ? -3.245 -1.673 -14.649 1.00 95.62 87 TYR A CA 1
ATOM 673 C C . TYR A 1 87 ? -3.881 -0.346 -14.235 1.00 95.62 87 TYR A C 1
ATOM 675 O O . TYR A 1 87 ? -3.369 0.315 -13.340 1.00 95.62 87 TYR A O 1
ATOM 683 N N . HIS A 1 88 ? -4.989 0.059 -14.859 1.00 95.31 88 HIS A N 1
ATOM 684 C CA . HIS A 1 88 ? -5.700 1.287 -14.522 1.00 95.31 88 HIS A CA 1
ATOM 685 C C . HIS A 1 88 ? -6.271 1.255 -13.093 1.00 95.31 88 HIS A C 1
ATOM 687 O O . HIS A 1 88 ? -6.229 2.290 -12.429 1.00 95.31 88 HIS A O 1
ATOM 693 N N . LYS A 1 89 ? -6.678 0.073 -12.598 1.00 95.69 89 LYS A N 1
ATOM 694 C CA . LYS A 1 89 ? -7.204 -0.159 -11.241 1.00 95.69 89 LYS A CA 1
ATOM 695 C C . LYS A 1 89 ? -6.127 -0.085 -10.158 1.00 95.69 89 LYS A C 1
ATOM 697 O O . LYS A 1 89 ? -6.455 0.178 -9.006 1.00 95.69 89 LYS A O 1
ATOM 702 N N . VAL A 1 90 ? -4.854 -0.288 -10.515 1.00 96.38 90 VAL A N 1
ATOM 703 C CA . VAL A 1 90 ? -3.733 -0.196 -9.566 1.00 96.38 90 VAL A CA 1
ATOM 704 C C . VAL A 1 90 ? -3.605 1.237 -9.055 1.00 96.38 90 VAL A C 1
ATOM 706 O O . VAL A 1 90 ? -3.403 2.178 -9.834 1.00 96.38 90 VAL A O 1
ATOM 709 N N . GLN A 1 91 ? -3.690 1.403 -7.741 1.00 95.69 91 GLN A N 1
ATOM 710 C CA . GLN A 1 91 ? -3.633 2.704 -7.086 1.00 95.69 91 GLN A CA 1
ATOM 711 C C . GLN A 1 91 ? -2.200 3.033 -6.667 1.00 95.69 91 GLN A C 1
ATOM 713 O O . GLN A 1 91 ? -1.463 2.181 -6.163 1.00 95.69 91 GLN A O 1
ATOM 718 N N . VAL A 1 92 ? -1.797 4.284 -6.897 1.00 95.69 92 VAL A N 1
ATOM 719 C CA . VAL A 1 92 ? -0.487 4.786 -6.476 1.00 95.69 92 VAL A CA 1
ATOM 720 C C . VAL A 1 92 ? -0.645 5.459 -5.117 1.00 95.69 92 VAL A C 1
ATOM 722 O O . VAL A 1 92 ? -1.369 6.440 -4.984 1.00 95.69 92 VAL A O 1
ATOM 725 N N . LEU A 1 93 ? 0.036 4.925 -4.109 1.00 94.88 93 LEU A N 1
ATOM 726 C CA . LEU A 1 93 ? 0.079 5.471 -2.762 1.00 94.88 93 LEU A CA 1
ATOM 727 C C . LEU A 1 93 ? 1.147 6.566 -2.709 1.00 94.88 93 LEU A C 1
ATOM 729 O O . LEU A 1 93 ? 2.334 6.303 -2.914 1.00 94.88 93 LEU A O 1
ATOM 733 N N . HIS A 1 94 ? 0.714 7.800 -2.460 1.00 89.12 94 HIS A N 1
ATOM 734 C CA . HIS A 1 94 ? 1.589 8.975 -2.441 1.00 89.12 94 HIS A CA 1
ATOM 735 C C . HIS A 1 94 ? 2.305 9.175 -1.100 1.00 89.12 94 HIS A C 1
ATOM 737 O O . HIS A 1 94 ? 3.418 9.697 -1.074 1.00 89.12 94 HIS A O 1
ATOM 743 N N . HIS A 1 95 ? 1.698 8.720 -0.002 1.00 86.75 95 HIS A N 1
ATOM 744 C CA . HIS A 1 95 ? 2.241 8.829 1.351 1.00 86.75 95 HIS A CA 1
ATOM 745 C C . HIS A 1 95 ? 2.405 7.445 1.977 1.00 86.75 95 HIS A C 1
ATOM 747 O O . HIS A 1 95 ? 1.612 6.539 1.718 1.00 86.75 95 HIS A O 1
ATOM 753 N N . GLN A 1 96 ? 3.424 7.288 2.825 1.00 84.06 96 GLN A N 1
ATOM 754 C CA . GLN A 1 96 ? 3.682 6.028 3.532 1.00 84.06 96 GLN A CA 1
ATOM 755 C C . GLN A 1 96 ? 2.513 5.635 4.444 1.00 84.06 96 GLN A C 1
ATOM 757 O O . GLN A 1 96 ? 2.159 4.459 4.494 1.00 84.06 96 GLN A O 1
ATOM 762 N N . ASP A 1 97 ? 1.846 6.615 5.061 1.00 88.12 97 ASP A N 1
ATOM 763 C CA . ASP A 1 97 ? 0.664 6.398 5.904 1.00 88.12 97 ASP A CA 1
ATOM 764 C C . ASP A 1 97 ? -0.479 5.694 5.142 1.00 88.12 97 ASP A C 1
ATOM 766 O O . ASP A 1 97 ? -1.236 4.922 5.727 1.00 88.12 97 ASP A O 1
ATOM 770 N N . HIS A 1 98 ? -0.566 5.862 3.815 1.00 92.38 98 HIS A N 1
ATOM 771 C CA . HIS A 1 98 ? -1.590 5.206 2.991 1.00 92.38 98 HIS A CA 1
ATOM 772 C C . HIS A 1 98 ? -1.285 3.723 2.728 1.00 92.38 98 HIS A C 1
ATOM 774 O O . HIS A 1 98 ? -2.124 3.018 2.164 1.00 92.38 98 HIS A O 1
ATOM 780 N N . ALA A 1 99 ? -0.104 3.236 3.116 1.00 93.25 99 ALA A N 1
ATOM 781 C CA . ALA A 1 99 ? 0.261 1.824 3.057 1.00 93.25 99 ALA A CA 1
ATOM 782 C C . ALA A 1 99 ? 0.098 1.106 4.408 1.00 93.25 99 ALA A C 1
ATOM 784 O O . ALA A 1 99 ? 0.218 -0.117 4.464 1.00 93.25 99 ALA A O 1
ATOM 785 N N . VAL A 1 100 ? -0.171 1.833 5.499 1.00 93.38 100 VAL A N 1
ATOM 786 C CA . VAL A 1 100 ? -0.271 1.243 6.841 1.00 93.38 100 VAL A CA 1
ATOM 787 C C . VAL A 1 100 ? -1.461 0.288 6.905 1.00 93.38 100 VAL A C 1
ATOM 789 O O . VAL A 1 100 ? -2.580 0.651 6.550 1.00 93.38 100 VAL A O 1
ATOM 792 N N . GLY A 1 101 ? -1.214 -0.942 7.354 1.00 90.25 101 GLY A N 1
ATOM 793 C CA . GLY A 1 101 ? -2.206 -2.020 7.375 1.00 90.25 101 GLY A CA 1
ATOM 794 C C . GLY A 1 101 ? -2.296 -2.835 6.083 1.00 90.25 101 GLY A C 1
ATOM 795 O O . GLY A 1 101 ? -3.012 -3.828 6.075 1.00 90.25 101 GLY A O 1
ATOM 796 N N . LEU A 1 102 ? -1.565 -2.465 5.024 1.00 94.00 102 LEU A N 1
ATOM 797 C CA . LEU A 1 102 ? -1.386 -3.294 3.830 1.00 94.00 102 LEU A CA 1
ATOM 798 C C . LEU A 1 102 ? -0.103 -4.129 3.941 1.00 94.00 102 LEU A C 1
ATOM 800 O O . LEU A 1 102 ? 0.904 -3.703 4.514 1.00 94.00 102 LEU A O 1
ATOM 804 N N . LYS A 1 103 ? -0.099 -5.311 3.328 1.00 94.50 103 LYS A N 1
ATOM 805 C CA . LYS A 1 103 ? 1.055 -6.210 3.299 1.00 94.50 103 LYS A CA 1
ATOM 806 C C . LYS A 1 103 ? 1.989 -5.876 2.139 1.00 94.50 103 LYS A C 1
ATOM 808 O O . LYS A 1 103 ? 1.600 -5.941 0.974 1.00 94.50 103 LYS A O 1
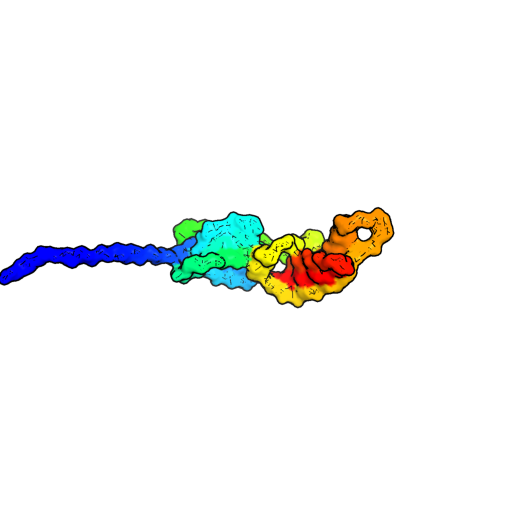ATOM 813 N N . LYS A 1 104 ? 3.258 -5.588 2.441 1.00 95.50 104 LYS A N 1
ATOM 814 C CA . LYS A 1 104 ? 4.325 -5.461 1.434 1.00 95.50 104 LYS A CA 1
ATOM 815 C C . LYS A 1 104 ? 4.624 -6.827 0.808 1.00 95.50 104 LYS A C 1
ATOM 817 O O . LYS A 1 104 ? 4.913 -7.777 1.530 1.00 95.50 104 LYS A O 1
ATOM 822 N N . VAL A 1 105 ? 4.608 -6.907 -0.523 1.00 96.31 105 VAL A N 1
ATOM 823 C CA . VAL A 1 105 ? 4.813 -8.175 -1.257 1.00 96.31 105 VAL A CA 1
ATOM 824 C C . VAL A 1 105 ? 5.980 -8.152 -2.227 1.00 96.31 105 VAL A C 1
ATOM 826 O O . VAL A 1 105 ? 6.645 -9.166 -2.403 1.00 96.31 105 VAL A O 1
ATOM 829 N N . ALA A 1 106 ? 6.270 -7.004 -2.837 1.00 95.56 106 ALA A N 1
ATOM 830 C CA . ALA A 1 106 ? 7.355 -6.900 -3.802 1.00 95.56 106 ALA A CA 1
ATOM 831 C C . ALA A 1 106 ? 7.999 -5.516 -3.773 1.00 95.56 106 ALA A C 1
ATOM 833 O O . ALA A 1 106 ? 7.418 -4.534 -3.309 1.00 95.56 106 ALA A O 1
ATOM 834 N N . THR A 1 107 ? 9.227 -5.442 -4.279 1.00 96.44 107 THR A N 1
ATOM 835 C CA . THR A 1 107 ? 9.927 -4.179 -4.522 1.00 96.44 107 THR A CA 1
ATOM 836 C C . THR A 1 107 ? 10.462 -4.188 -5.947 1.00 96.44 107 THR A C 1
ATOM 838 O O . THR A 1 107 ? 11.296 -5.018 -6.298 1.00 96.44 107 THR A O 1
ATOM 841 N N . PHE A 1 108 ? 9.991 -3.262 -6.772 1.00 94.56 108 PHE A N 1
ATOM 842 C CA . PHE A 1 108 ? 10.478 -3.039 -8.124 1.00 94.56 1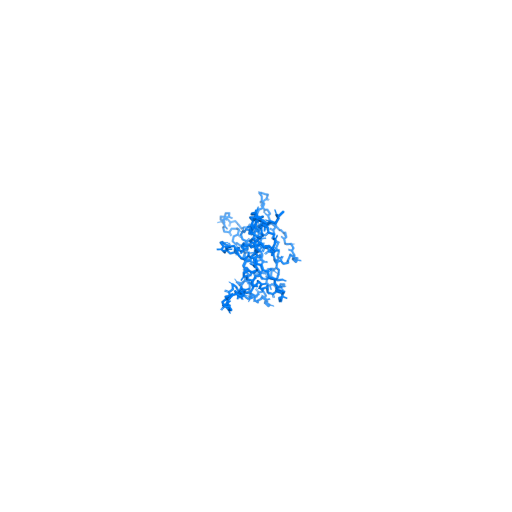08 PHE A CA 1
ATOM 843 C C . PHE A 1 108 ? 11.517 -1.924 -8.109 1.00 94.56 108 PHE A C 1
ATOM 845 O O . PHE A 1 108 ? 11.276 -0.845 -7.575 1.00 94.56 108 PHE A O 1
ATOM 852 N N . LYS A 1 109 ? 12.670 -2.161 -8.727 1.00 94.19 109 LYS A N 1
ATOM 853 C CA . LYS A 1 109 ? 13.713 -1.149 -8.911 1.00 94.19 109 LYS A CA 1
ATOM 854 C C . LYS A 1 109 ? 13.987 -0.988 -10.399 1.00 94.19 109 LYS A C 1
ATOM 856 O O . LYS A 1 109 ? 13.808 -1.930 -11.171 1.00 94.19 109 LYS A O 1
ATOM 861 N N . GLY A 1 110 ? 14.401 0.202 -10.808 1.00 91.38 110 GLY A N 1
ATOM 862 C CA . GLY A 1 110 ? 14.760 0.448 -12.198 1.00 91.38 110 GLY A CA 1
ATOM 863 C C . GLY A 1 110 ? 15.195 1.878 -12.458 1.00 91.38 110 GLY A C 1
ATOM 864 O O . GLY A 1 110 ? 15.191 2.727 -11.569 1.00 91.38 110 GLY A O 1
ATOM 865 N N . GLN A 1 111 ? 15.568 2.147 -13.702 1.00 90.69 111 GLN A N 1
ATOM 866 C CA . GLN A 1 111 ? 15.811 3.503 -14.180 1.00 90.69 111 GLN A CA 1
ATOM 867 C C . GLN A 1 111 ? 14.491 4.162 -14.578 1.00 90.69 111 GLN A C 1
ATOM 869 O O . GLN A 1 111 ? 13.561 3.485 -15.020 1.00 90.69 111 GLN A O 1
ATOM 874 N N . LEU A 1 112 ? 14.399 5.482 -14.417 1.00 87.19 112 LEU A N 1
ATOM 875 C CA . LEU A 1 112 ? 13.270 6.236 -14.958 1.00 87.19 112 LEU A CA 1
ATOM 876 C C . LEU A 1 112 ? 13.252 6.095 -16.483 1.00 87.19 112 LEU A C 1
ATOM 878 O O . LEU A 1 112 ? 14.300 6.176 -17.123 1.00 87.19 112 LEU A O 1
ATOM 882 N N . ASN A 1 113 ? 12.068 5.926 -17.071 1.00 78.62 113 ASN A N 1
ATOM 883 C CA . ASN A 1 113 ? 11.924 5.784 -18.521 1.00 78.62 113 ASN A CA 1
ATOM 884 C C . ASN A 1 113 ? 12.3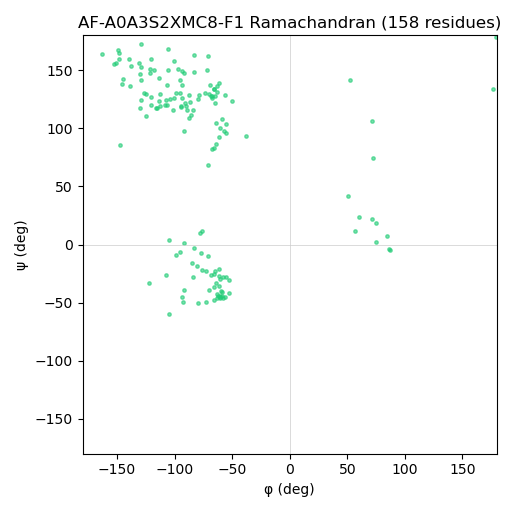81 7.078 -19.216 1.00 78.62 113 ASN A C 1
ATOM 886 O O . ASN A 1 113 ? 11.703 8.099 -19.132 1.00 78.62 113 ASN A O 1
ATOM 890 N N . ARG A 1 114 ? 13.570 7.076 -19.829 1.00 75.38 114 ARG A N 1
ATOM 891 C CA . ARG A 1 114 ? 14.144 8.227 -20.548 1.00 75.38 114 ARG A CA 1
ATOM 892 C C . ARG A 1 114 ? 13.796 8.111 -22.029 1.00 75.38 114 ARG A C 1
ATOM 894 O O . ARG A 1 114 ? 14.219 7.158 -22.672 1.00 75.38 114 ARG A O 1
ATOM 901 N N . ALA A 1 115 ? 13.077 9.091 -22.563 1.00 77.62 115 ALA A N 1
ATOM 902 C CA . ALA A 1 115 ? 12.973 9.322 -24.001 1.00 77.62 115 ALA A CA 1
ATOM 903 C C . ALA A 1 115 ? 13.552 10.709 -24.319 1.00 77.62 115 ALA A C 1
ATOM 905 O O . ALA A 1 115 ? 13.539 11.599 -23.467 1.00 77.62 115 ALA A O 1
ATOM 906 N N . LYS A 1 116 ? 14.114 10.897 -25.517 1.00 79.88 116 LYS A N 1
ATOM 907 C CA . LYS A 1 116 ? 14.579 12.226 -25.942 1.00 79.88 116 LYS A CA 1
ATOM 908 C C . LYS A 1 116 ? 13.364 13.131 -26.170 1.00 79.88 116 LYS A C 1
ATOM 910 O O . LYS A 1 116 ? 12.390 12.689 -26.766 1.00 79.88 116 LYS A O 1
ATOM 915 N N . GLY A 1 117 ? 13.446 14.380 -25.712 1.00 84.75 117 GLY A N 1
ATOM 916 C CA . GLY A 1 117 ? 12.419 15.398 -25.962 1.00 84.75 117 GLY A CA 1
ATOM 917 C C . GLY A 1 117 ? 11.218 15.401 -25.010 1.00 84.75 117 GLY A C 1
ATOM 918 O O . GLY A 1 117 ? 10.293 16.160 -25.260 1.00 84.75 117 GLY A O 1
ATOM 919 N N . ILE A 1 118 ? 11.220 14.605 -23.930 1.00 87.44 118 ILE A N 1
ATOM 920 C CA . ILE A 1 118 ? 10.159 14.639 -22.904 1.00 87.44 118 ILE A CA 1
ATOM 921 C C . ILE A 1 118 ? 10.626 15.322 -21.619 1.00 87.44 118 ILE A C 1
ATOM 923 O O . ILE A 1 118 ? 11.802 15.260 -21.246 1.00 87.44 118 ILE A O 1
ATOM 927 N N . SER A 1 119 ? 9.689 15.945 -20.912 1.00 88.12 119 SER A N 1
ATOM 928 C CA . SER A 1 119 ? 9.937 16.575 -19.617 1.00 88.12 119 SER A CA 1
ATOM 929 C C . SER A 1 119 ? 10.184 15.547 -18.502 1.00 88.12 119 SER A C 1
ATOM 931 O O . SER A 1 119 ? 9.808 14.373 -18.579 1.00 88.12 119 SER A O 1
ATOM 933 N N . SER A 1 120 ? 10.772 16.005 -17.392 1.00 85.62 120 SER A N 1
ATOM 934 C CA . SER A 1 120 ? 10.975 15.175 -16.192 1.00 85.62 120 SER A CA 1
ATOM 935 C C . SER A 1 120 ? 9.666 14.657 -15.577 1.00 85.62 120 SER A C 1
ATOM 937 O O . SER A 1 120 ? 9.669 13.601 -14.937 1.00 85.62 120 SER A O 1
ATOM 939 N N . ALA A 1 121 ? 8.569 15.405 -15.732 1.00 87.56 121 ALA A N 1
ATOM 940 C CA . ALA A 1 121 ? 7.249 15.027 -15.236 1.00 87.56 121 ALA A CA 1
ATOM 941 C C . ALA A 1 121 ? 6.655 13.899 -16.088 1.00 87.56 121 ALA A C 1
ATOM 943 O O . ALA A 1 121 ? 6.295 12.853 -15.551 1.00 87.56 121 ALA A O 1
ATOM 944 N N . GLU A 1 122 ? 6.666 14.052 -17.414 1.00 90.06 122 GLU A N 1
ATOM 945 C CA . GLU A 1 122 ? 6.202 13.019 -18.348 1.00 90.06 122 GLU A CA 1
ATOM 946 C C . GLU A 1 122 ? 6.994 11.723 -18.182 1.00 90.06 122 GLU A C 1
ATOM 948 O O . GLU A 1 122 ? 6.418 10.643 -18.066 1.00 90.06 122 GLU A O 1
ATOM 953 N N . GLN A 1 123 ? 8.318 11.814 -18.056 1.00 90.12 123 GLN A N 1
ATOM 954 C CA . GLN A 1 123 ? 9.164 10.663 -17.746 1.00 90.12 123 GLN A CA 1
ATOM 955 C C . GLN A 1 123 ? 8.688 9.907 -16.491 1.00 90.12 123 GLN A C 1
ATOM 957 O O . GLN A 1 123 ? 8.696 8.666 -16.448 1.00 90.12 123 GLN A O 1
ATOM 962 N N . PHE A 1 124 ? 8.289 10.637 -15.448 1.00 90.81 124 PHE A N 1
ATOM 963 C CA . PHE A 1 124 ? 7.773 10.019 -14.237 1.00 90.81 124 PHE A CA 1
ATOM 964 C C . PHE A 1 124 ? 6.397 9.388 -14.474 1.00 90.81 124 PHE A C 1
ATOM 966 O O . PHE A 1 124 ? 6.192 8.262 -14.032 1.00 90.81 124 PHE A O 1
ATOM 973 N N . GLU A 1 125 ? 5.504 10.011 -15.248 1.00 92.88 125 GLU A N 1
ATOM 974 C CA . GLU A 1 125 ? 4.230 9.401 -15.667 1.00 92.88 125 GLU A CA 1
ATOM 975 C C . GLU A 1 125 ? 4.432 8.083 -16.426 1.00 92.88 125 GLU A C 1
ATOM 977 O O . GLU A 1 125 ? 3.821 7.063 -16.092 1.00 92.88 125 GLU A O 1
ATOM 982 N N . HIS A 1 126 ? 5.359 8.053 -17.387 1.00 92.88 126 HIS A N 1
ATOM 983 C CA . HIS A 1 126 ? 5.724 6.831 -18.106 1.00 92.88 126 HIS A CA 1
ATOM 984 C C . HIS A 1 126 ? 6.260 5.751 -17.160 1.00 92.88 126 HIS A C 1
ATOM 986 O O . HIS A 1 126 ? 5.951 4.565 -17.315 1.00 92.88 126 HIS A O 1
ATOM 992 N N . THR A 1 127 ? 7.061 6.146 -16.170 1.00 93.69 127 THR A N 1
ATOM 993 C CA . THR A 1 127 ? 7.583 5.228 -15.151 1.00 93.69 127 THR A CA 1
ATOM 994 C C . THR A 1 127 ? 6.452 4.685 -14.278 1.00 93.69 127 THR A C 1
ATOM 996 O O . THR A 1 127 ? 6.342 3.469 -14.118 1.00 93.69 127 THR A O 1
ATOM 999 N N . LYS A 1 128 ? 5.563 5.553 -13.777 1.00 94.94 128 LYS A N 1
ATOM 1000 C CA . LYS A 1 128 ? 4.383 5.163 -12.993 1.00 94.94 128 LYS A CA 1
ATOM 1001 C C . LYS A 1 128 ? 3.515 4.173 -13.760 1.00 94.94 128 LYS A C 1
ATOM 1003 O O . LYS A 1 128 ? 3.143 3.139 -13.211 1.00 94.94 128 LYS A O 1
ATOM 1008 N N . ARG A 1 129 ? 3.255 4.426 -15.045 1.00 95.38 129 ARG A N 1
ATOM 1009 C CA . ARG A 1 129 ? 2.491 3.513 -15.905 1.00 95.38 129 ARG A CA 1
ATOM 1010 C C . ARG A 1 129 ? 3.169 2.146 -16.040 1.00 95.38 129 ARG A C 1
ATOM 1012 O O . ARG A 1 129 ? 2.502 1.127 -15.889 1.00 95.38 129 ARG A O 1
ATOM 1019 N N . SER A 1 130 ? 4.483 2.112 -16.267 1.00 95.19 130 SER A N 1
ATOM 1020 C CA . SER A 1 130 ? 5.253 0.860 -16.340 1.00 95.19 130 SER A CA 1
ATOM 1021 C C . SER A 1 130 ? 5.186 0.061 -15.033 1.00 95.19 130 SER A C 1
ATOM 1023 O O . SER A 1 130 ? 4.925 -1.142 -15.051 1.00 95.19 130 SER A O 1
ATOM 1025 N N . VAL A 1 131 ? 5.329 0.731 -13.886 1.00 96.31 131 VAL A N 1
ATOM 1026 C CA . VAL A 1 131 ? 5.185 0.102 -12.564 1.00 96.31 131 VAL A CA 1
ATOM 1027 C C . VAL A 1 131 ? 3.772 -0.445 -12.358 1.00 96.31 131 VAL A C 1
ATOM 1029 O O . VAL A 1 131 ? 3.634 -1.586 -11.925 1.00 96.31 131 VAL A O 1
ATOM 1032 N N . LYS A 1 132 ? 2.727 0.310 -12.725 1.00 97.25 132 LYS A N 1
ATOM 1033 C CA . LYS A 1 132 ? 1.331 -0.153 -12.648 1.00 97.25 132 LYS A CA 1
ATOM 1034 C C . LYS A 1 132 ? 1.098 -1.411 -13.488 1.00 97.25 132 LYS A C 1
ATOM 1036 O O . LYS A 1 132 ? 0.453 -2.336 -13.011 1.00 97.25 132 LYS A O 1
ATOM 1041 N N . TYR A 1 133 ? 1.665 -1.496 -14.693 1.00 96.75 133 TYR A N 1
ATOM 1042 C CA . TYR A 1 133 ? 1.591 -2.719 -15.503 1.00 96.75 133 TYR A CA 1
ATOM 1043 C C . TYR A 1 133 ? 2.287 -3.912 -14.842 1.00 96.75 133 TYR A C 1
ATOM 1045 O O . TYR A 1 133 ? 1.750 -5.016 -14.876 1.00 96.75 133 TYR A O 1
ATOM 1053 N N . LYS A 1 134 ? 3.472 -3.705 -14.250 1.00 95.94 134 LYS A N 1
ATOM 1054 C CA . LYS A 1 134 ? 4.203 -4.766 -13.537 1.00 95.94 134 LYS A CA 1
ATOM 1055 C C . LYS A 1 134 ? 3.420 -5.264 -12.325 1.00 95.94 134 LYS A C 1
ATOM 1057 O O . LYS A 1 134 ? 3.283 -6.467 -12.153 1.00 95.94 1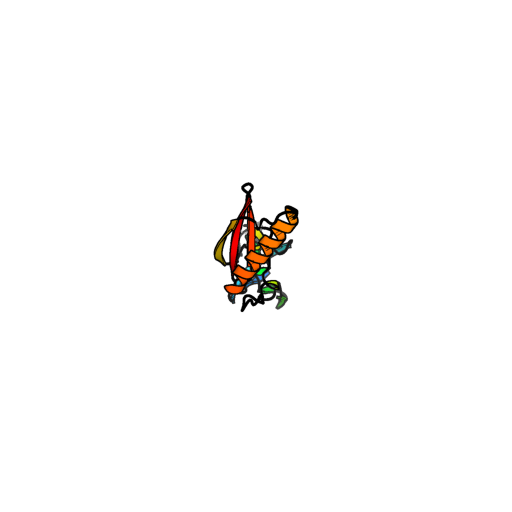34 LYS A O 1
ATOM 1062 N N . ALA A 1 135 ? 2.881 -4.344 -11.529 1.00 96.69 135 ALA A N 1
ATOM 1063 C CA . ALA A 1 135 ? 2.043 -4.665 -10.381 1.00 96.69 135 ALA A CA 1
ATOM 1064 C C . ALA A 1 135 ? 0.780 -5.427 -10.803 1.00 96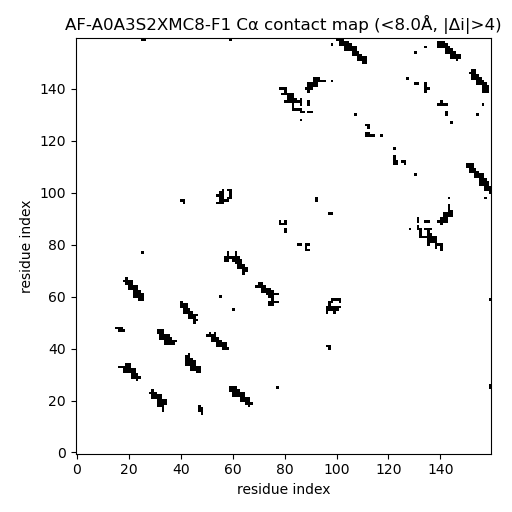.69 135 ALA A C 1
ATOM 1066 O O . ALA A 1 135 ? 0.486 -6.480 -10.246 1.00 96.69 135 ALA A O 1
ATOM 1067 N N . ALA A 1 136 ? 0.092 -4.960 -11.849 1.00 96.88 136 ALA A N 1
ATOM 1068 C CA . ALA A 1 136 ? -1.127 -5.598 -12.332 1.00 96.88 136 ALA A CA 1
ATOM 1069 C C . ALA A 1 136 ? -0.906 -6.993 -12.912 1.00 96.88 136 ALA A C 1
ATOM 1071 O O . ALA A 1 136 ? -1.716 -7.885 -12.690 1.00 96.88 136 ALA A O 1
ATOM 1072 N N . ALA A 1 137 ? 0.219 -7.211 -13.596 1.00 95.81 137 ALA A N 1
ATOM 1073 C CA . ALA A 1 137 ? 0.599 -8.537 -14.073 1.00 95.81 137 ALA A CA 1
ATOM 1074 C C . ALA A 1 137 ? 0.799 -9.555 -12.935 1.00 95.81 137 ALA A C 1
ATOM 1076 O O . ALA A 1 137 ? 0.737 -10.751 -13.190 1.00 95.81 137 ALA A O 1
ATOM 1077 N N . GLN A 1 138 ? 1.047 -9.088 -11.709 1.00 95.12 138 GLN A N 1
ATOM 1078 C CA . GLN A 1 138 ? 1.203 -9.915 -10.509 1.00 95.12 138 GLN A CA 1
ATOM 1079 C C . GLN A 1 138 ? -0.027 -9.859 -9.584 1.00 95.12 138 GLN A C 1
ATOM 1081 O O . GLN A 1 138 ? 0.003 -10.413 -8.489 1.00 95.12 138 GLN A O 1
ATOM 1086 N N . GLY A 1 139 ? -1.097 -9.168 -9.991 1.00 94.81 139 GLY A N 1
ATOM 1087 C CA . GLY A 1 139 ? -2.308 -9.008 -9.185 1.00 94.81 139 GLY A CA 1
ATOM 1088 C C . GLY A 1 139 ? -2.158 -8.084 -7.972 1.00 94.81 139 GLY A C 1
ATOM 1089 O O . GLY A 1 139 ? -2.934 -8.192 -7.028 1.00 94.81 139 GLY A O 1
ATOM 1090 N N . TYR A 1 140 ? -1.174 -7.177 -7.958 1.00 96.50 140 TYR A N 1
ATOM 1091 C CA . TYR A 1 140 ? -0.952 -6.258 -6.836 1.00 96.50 140 TYR A CA 1
ATOM 1092 C C . TYR A 1 140 ? -1.759 -4.958 -7.006 1.00 96.50 140 TYR A C 1
ATOM 1094 O O . TYR A 1 140 ? -1.484 -4.194 -7.939 1.00 96.50 140 TYR A O 1
ATOM 1102 N N . PRO A 1 141 ? -2.730 -4.665 -6.118 1.00 95.94 141 PRO A N 1
ATOM 1103 C CA . PRO A 1 141 ? -3.618 -3.511 -6.264 1.00 95.94 141 PRO A CA 1
ATOM 1104 C C . PRO A 1 141 ? -2.981 -2.164 -5.911 1.00 95.94 141 PRO A C 1
ATOM 1106 O O . PRO A 1 141 ? -3.457 -1.131 -6.384 1.00 95.94 141 PRO A O 1
ATOM 1109 N N . PHE A 1 142 ? -1.905 -2.146 -5.121 1.00 96.88 142 PHE A N 1
ATOM 1110 C CA . PHE A 1 142 ? -1.320 -0.907 -4.608 1.00 96.88 142 PHE A CA 1
ATOM 1111 C C . PHE A 1 142 ? 0.182 -0.833 -4.858 1.00 96.88 142 PHE A C 1
ATOM 1113 O O . PHE A 1 142 ? 0.901 -1.822 -4.700 1.00 96.88 142 PHE A O 1
ATOM 1120 N N . VAL A 1 143 ? 0.675 0.362 -5.189 1.00 96.94 143 VAL A N 1
ATOM 1121 C CA . VAL A 1 143 ? 2.112 0.642 -5.317 1.00 96.94 143 VAL A CA 1
ATOM 1122 C C . VAL A 1 143 ? 2.475 1.993 -4.712 1.00 96.94 143 VAL A C 1
ATOM 1124 O O . VAL A 1 143 ? 1.808 2.981 -4.976 1.00 96.94 143 VAL A O 1
ATOM 1127 N N . ALA A 1 144 ? 3.568 2.074 -3.959 1.00 96.31 144 ALA A N 1
ATOM 1128 C CA . ALA A 1 144 ? 4.179 3.341 -3.552 1.00 96.31 144 ALA A CA 1
ATOM 1129 C C . ALA A 1 144 ? 5.471 3.539 -4.343 1.00 96.31 144 ALA A C 1
ATOM 1131 O O . ALA A 1 144 ? 6.330 2.660 -4.320 1.00 96.31 144 ALA A O 1
ATOM 1132 N N . ILE A 1 145 ? 5.617 4.656 -5.057 1.00 94.75 145 ILE A N 1
ATOM 1133 C CA . ILE A 1 145 ? 6.750 4.892 -5.964 1.00 94.75 145 ILE A CA 1
ATOM 1134 C C . ILE A 1 145 ? 7.612 6.022 -5.414 1.00 94.75 145 ILE A C 1
ATOM 1136 O O . ILE A 1 145 ? 7.156 7.155 -5.308 1.00 94.75 145 ILE A O 1
ATOM 1140 N N . ASN A 1 146 ? 8.874 5.718 -5.130 1.00 92.94 146 ASN A N 1
ATOM 1141 C CA . ASN A 1 146 ? 9.877 6.676 -4.701 1.00 92.94 146 ASN A CA 1
ATOM 1142 C C . ASN A 1 146 ? 10.878 6.949 -5.835 1.00 92.94 146 ASN A C 1
ATOM 1144 O O . ASN A 1 146 ? 11.558 6.038 -6.321 1.00 92.94 146 ASN A O 1
ATOM 1148 N N . LYS A 1 147 ? 10.971 8.210 -6.263 1.00 91.06 147 LYS A N 1
ATOM 1149 C CA . LYS A 1 147 ? 11.948 8.677 -7.253 1.00 91.06 147 LYS A CA 1
ATOM 1150 C C . LYS A 1 147 ? 13.237 9.071 -6.532 1.00 91.06 147 LYS A C 1
ATOM 1152 O O . LYS A 1 147 ? 13.204 9.863 -5.601 1.00 91.06 147 LYS A O 1
ATOM 1157 N N . LYS A 1 148 ? 14.377 8.551 -6.988 1.00 88.81 148 LYS A N 1
ATOM 1158 C CA . LYS A 1 148 ? 15.703 8.887 -6.451 1.00 88.81 148 LYS A CA 1
ATOM 1159 C C . LYS A 1 148 ? 16.375 9.961 -7.311 1.00 88.81 148 LYS A C 1
ATOM 1161 O O . LYS A 1 148 ? 16.171 10.018 -8.526 1.00 88.81 148 LYS A O 1
ATOM 1166 N N . ASN A 1 149 ? 17.234 10.773 -6.694 1.00 84.75 149 ASN A N 1
ATOM 1167 C CA . ASN A 1 149 ? 17.928 11.886 -7.363 1.00 84.75 149 ASN A CA 1
ATOM 1168 C C . ASN A 1 149 ? 18.896 11.430 -8.468 1.00 84.75 149 ASN A C 1
ATOM 1170 O O . ASN A 1 149 ? 19.162 12.171 -9.405 1.00 84.75 149 ASN A O 1
ATOM 1174 N N . ASN A 1 150 ? 19.368 10.184 -8.416 1.00 84.75 150 ASN A N 1
ATOM 1175 C CA . ASN A 1 150 ? 20.238 9.584 -9.434 1.00 84.75 150 ASN A CA 1
ATOM 1176 C C . ASN A 1 150 ? 19.487 9.125 -10.707 1.00 84.75 150 ASN A C 1
ATOM 1178 O O . ASN A 1 150 ? 20.044 8.406 -11.534 1.00 84.75 150 ASN A O 1
ATOM 1182 N N . GLY A 1 151 ? 18.208 9.483 -10.863 1.00 84.81 151 GLY A N 1
ATOM 1183 C CA . GLY A 1 151 ? 17.398 9.097 -12.019 1.00 84.81 151 GLY A CA 1
ATOM 1184 C C . GLY A 1 151 ? 16.929 7.640 -12.014 1.00 84.81 151 GLY A C 1
ATOM 1185 O O . GLY A 1 151 ? 16.543 7.117 -13.063 1.00 84.81 151 GLY A O 1
ATOM 1186 N N . THR A 1 152 ? 16.946 6.991 -10.850 1.00 91.25 152 THR A N 1
ATOM 1187 C CA . THR A 1 152 ? 16.340 5.673 -10.625 1.00 91.25 152 THR A CA 1
ATOM 1188 C C . THR A 1 152 ? 15.049 5.792 -9.821 1.00 91.25 152 THR A C 1
ATOM 1190 O O . THR A 1 152 ? 14.729 6.849 -9.272 1.00 91.25 152 THR A O 1
ATOM 1193 N N . TYR A 1 153 ? 14.288 4.707 -9.756 1.00 94.00 153 TYR A N 1
ATOM 1194 C CA . TYR A 1 153 ? 13.123 4.597 -8.893 1.00 94.00 153 TYR A CA 1
ATOM 1195 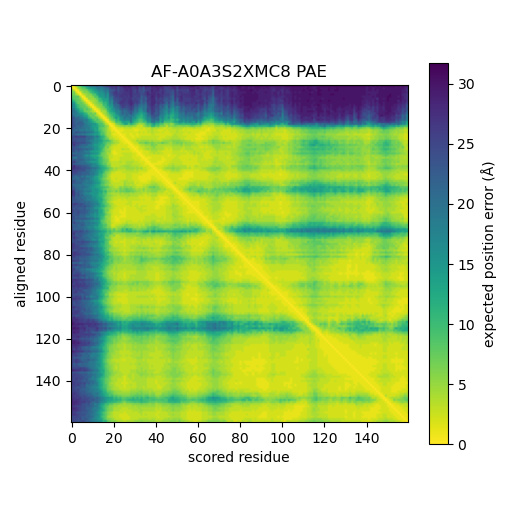C C . TYR A 1 153 ? 13.154 3.304 -8.089 1.00 94.00 153 TYR A C 1
ATOM 1197 O O . TYR A 1 153 ? 13.755 2.298 -8.476 1.00 94.00 153 TYR A O 1
ATOM 1205 N N . GLU A 1 154 ? 12.442 3.346 -6.974 1.00 95.00 154 GLU A N 1
ATOM 1206 C CA . GLU A 1 154 ? 12.079 2.186 -6.183 1.00 95.00 154 GLU A CA 1
ATOM 1207 C C . GLU A 1 154 ? 10.575 2.232 -5.938 1.00 95.00 154 GLU A C 1
ATOM 1209 O O . GLU A 1 154 ? 10.053 3.235 -5.463 1.00 95.00 154 GLU A O 1
ATOM 1214 N N . ALA A 1 155 ? 9.870 1.170 -6.302 1.00 95.44 155 ALA A N 1
ATOM 1215 C CA . ALA A 1 155 ? 8.439 1.049 -6.112 1.00 95.44 155 ALA A CA 1
ATOM 1216 C C . ALA A 1 155 ? 8.130 -0.164 -5.242 1.00 95.44 155 ALA A C 1
ATOM 1218 O O . ALA A 1 155 ? 8.557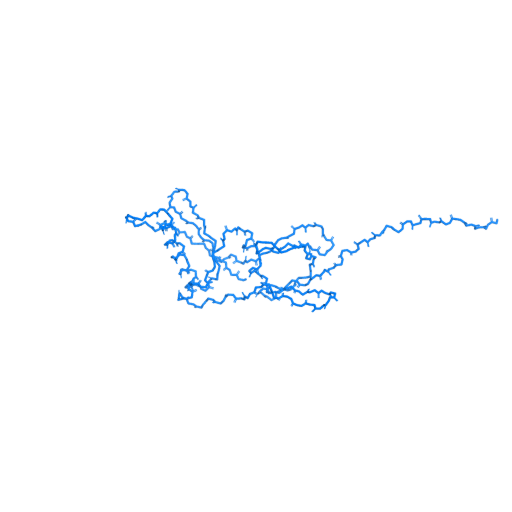 -1.273 -5.547 1.00 95.44 155 ALA A O 1
ATOM 1219 N N . ILE A 1 156 ? 7.377 0.037 -4.170 1.00 96.94 156 ILE A N 1
ATOM 1220 C CA . ILE A 1 156 ? 6.960 -1.029 -3.264 1.00 96.94 156 ILE A CA 1
ATOM 1221 C C . ILE A 1 156 ? 5.523 -1.400 -3.610 1.00 96.94 156 ILE A C 1
ATOM 1223 O O . ILE A 1 156 ? 4.667 -0.521 -3.654 1.00 96.94 156 ILE A O 1
ATOM 1227 N N . ALA A 1 157 ? 5.268 -2.680 -3.864 1.00 96.69 157 ALA A N 1
ATOM 1228 C CA . ALA A 1 157 ? 3.928 -3.195 -4.111 1.00 96.69 157 ALA A CA 1
ATOM 1229 C C . ALA A 1 157 ? 3.311 -3.749 -2.826 1.00 96.69 157 ALA A C 1
ATOM 1231 O O . ALA A 1 157 ? 4.002 -4.402 -2.031 1.00 96.69 157 ALA A O 1
ATOM 1232 N N . TYR A 1 158 ? 2.011 -3.516 -2.664 1.00 96.50 158 TYR A N 1
ATOM 1233 C CA . TYR A 1 158 ? 1.238 -3.958 -1.512 1.00 96.50 158 TYR A CA 1
ATOM 1234 C C . TYR A 1 158 ? -0.031 -4.706 -1.926 1.00 96.50 158 TYR A C 1
ATOM 1236 O O . TYR A 1 158 ? -0.602 -4.467 -2.993 1.00 96.50 158 TYR A O 1
ATOM 1244 N N . THR A 1 159 ? -0.471 -5.590 -1.038 1.00 95.06 159 THR A N 1
ATOM 1245 C CA . THR A 1 159 ? -1.754 -6.300 -1.076 1.00 95.06 159 THR A CA 1
ATOM 1246 C C . THR A 1 159 ? -2.461 -6.154 0.272 1.00 95.06 159 THR A C 1
ATOM 1248 O O . THR A 1 159 ? -1.887 -5.609 1.215 1.00 95.06 159 THR A O 1
ATOM 1251 N N . TYR A 1 160 ? -3.703 -6.621 0.344 1.00 92.38 160 TYR A N 1
ATOM 1252 C CA . TYR A 1 160 ? -4.450 -6.799 1.589 1.00 92.38 160 TYR A CA 1
ATOM 1253 C C . TYR A 1 160 ? -3.759 -7.770 2.543 1.00 92.38 160 TYR A C 1
ATOM 1255 O O . TYR A 1 160 ? -3.263 -8.812 2.052 1.00 92.38 160 TYR A O 1
#